Protein AF-A0A3B0YV50-F1 (afdb_monomer_lite)

Sequence (130 aa):
MMSENTYPSSCISQVPAECYNRLRLAHSREGGCLQLGVAGLSDNVVIINGSGWKCWNRRLGVLLMTWQNFHPGGRTSLDQPVPCTLIVHHSYSRTVIHRLYDGLVDGVKRTERLVATRLWAEVVPITNHK

pLDDT: mean 81.95, std 16.62, range [33.97, 96.31]

Organism: NCBI:txid652676

Radius of gyration: 17.86 Å; chains: 1; bounding box: 37×41×70 Å

Foldseek 3Di:
DDDDPPPFDKDKDWAFLLLVVLVVVLCVVVVAWDWFQFAVQRQWIWIDGPAWIWIDRNVVRDTAKTWGPWDPVVDPDSRDIIITMMIGGDPCNVVCVVRRSVRSSVRSVVVVVVVVVVVVVVPDDPPPDD

Secondary structure (DSSP, 8-state):
--------EEEEEEE-HHHHHHHHHHHHHH-S-EEEEETTEEEEEEEEETTEEEEEETTTTEEEEEEE---GGG-SSTTSPEEEEEEE-STTHHHHHHHHHHHHHHHHHHHHHHHHHHHHHHHS------

Structure (mmCIF, N/CA/C/O backbone):
data_AF-A0A3B0YV50-F1
#
_entry.id   AF-A0A3B0YV50-F1
#
loop_
_atom_site.group_PDB
_atom_site.id
_atom_site.type_symbol
_atom_site.label_atom_id
_atom_site.label_alt_id
_atom_site.label_comp_id
_atom_site.label_asym_id
_atom_site.label_entity_id
_atom_site.label_seq_id
_atom_site.pdbx_PDB_ins_code
_atom_site.Cartn_x
_atom_site.Cartn_y
_atom_site.Cartn_z
_atom_site.occupancy
_atom_site.B_iso_or_equiv
_atom_site.auth_seq_id
_atom_site.auth_comp_id
_atom_site.auth_asym_id
_atom_site.auth_atom_id
_atom_site.pdbx_PDB_model_num
ATOM 1 N N . MET A 1 1 ? 8.473 -0.217 -32.296 1.00 33.97 1 MET A N 1
ATOM 2 C CA . MET A 1 1 ? 8.589 1.176 -31.819 1.00 33.97 1 MET A CA 1
ATOM 3 C C . MET A 1 1 ? 7.673 1.310 -30.608 1.00 33.97 1 MET A C 1
ATOM 5 O O . MET A 1 1 ? 6.466 1.339 -30.782 1.00 33.97 1 MET A O 1
ATOM 9 N N . MET A 1 2 ? 8.218 1.220 -29.393 1.00 41.81 2 MET A N 1
ATOM 10 C CA . MET A 1 2 ? 7.461 1.366 -28.144 1.00 41.81 2 MET A CA 1
ATOM 11 C C . MET A 1 2 ? 7.945 2.641 -27.460 1.00 41.81 2 MET A C 1
ATOM 13 O O . MET A 1 2 ? 9.017 2.641 -26.863 1.00 41.81 2 MET A O 1
ATOM 17 N N . SER A 1 3 ? 7.188 3.727 -27.569 1.00 50.84 3 SER A N 1
ATOM 18 C CA . SER A 1 3 ? 7.437 4.930 -26.776 1.00 50.84 3 SER A CA 1
ATOM 19 C C . SER A 1 3 ? 6.115 5.584 -26.412 1.00 50.84 3 SER A C 1
ATOM 21 O O . SER A 1 3 ? 5.604 6.404 -27.161 1.00 50.84 3 SER A O 1
ATOM 23 N N . GLU A 1 4 ? 5.584 5.202 -25.255 1.00 48.06 4 GLU A N 1
ATOM 24 C CA . GLU A 1 4 ? 4.696 6.046 -24.451 1.00 48.06 4 GLU A CA 1
ATOM 25 C C . GLU A 1 4 ? 4.704 5.517 -23.006 1.00 48.06 4 GLU A C 1
ATOM 27 O O . GLU A 1 4 ? 3.732 4.984 -22.482 1.00 48.06 4 GLU A O 1
ATOM 32 N N . ASN A 1 5 ? 5.865 5.605 -22.350 1.00 54.09 5 ASN A N 1
ATOM 33 C CA . ASN A 1 5 ? 5.942 5.479 -20.892 1.00 54.09 5 ASN A CA 1
ATOM 34 C C . ASN A 1 5 ? 5.935 6.889 -20.295 1.00 54.09 5 ASN A C 1
ATOM 36 O O . ASN A 1 5 ? 6.960 7.385 -19.836 1.00 54.09 5 ASN A O 1
ATOM 40 N N . THR A 1 6 ? 4.780 7.552 -20.338 1.00 64.00 6 THR A N 1
ATOM 41 C CA . THR A 1 6 ? 4.580 8.851 -19.685 1.00 64.00 6 THR A CA 1
ATOM 42 C C . THR A 1 6 ? 4.324 8.607 -18.199 1.00 64.00 6 THR A C 1
ATOM 44 O 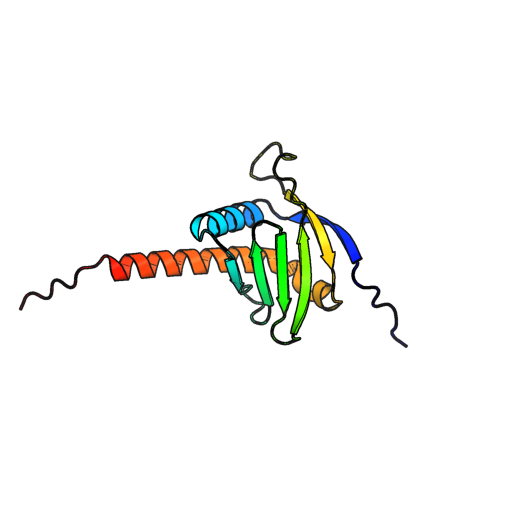O . THR A 1 6 ? 3.186 8.426 -17.769 1.00 64.00 6 THR A O 1
ATOM 47 N N . TYR A 1 7 ? 5.399 8.534 -17.417 1.00 69.88 7 TYR A N 1
ATOM 48 C CA . TYR A 1 7 ? 5.353 8.480 -15.956 1.00 69.88 7 TYR A CA 1
ATOM 49 C C . TYR A 1 7 ? 6.117 9.674 -15.364 1.00 69.88 7 TYR A C 1
ATOM 51 O O . TYR A 1 7 ? 7.123 10.085 -15.943 1.00 69.88 7 TYR A O 1
ATOM 59 N N . PRO A 1 8 ? 5.678 10.221 -14.215 1.00 80.12 8 PRO A N 1
ATOM 60 C CA . PRO A 1 8 ? 4.594 9.727 -13.364 1.00 80.12 8 PRO A CA 1
ATOM 61 C C . PRO A 1 8 ? 3.182 10.096 -13.856 1.00 80.12 8 PRO A C 1
ATOM 63 O O . PRO A 1 8 ? 2.952 11.193 -14.353 1.00 80.12 8 PRO A O 1
ATOM 66 N N . SER A 1 9 ? 2.215 9.193 -13.656 1.00 89.31 9 SER A N 1
ATOM 67 C CA . SER A 1 9 ? 0.785 9.436 -13.913 1.00 89.31 9 SER A CA 1
ATOM 68 C C . SER A 1 9 ? -0.002 9.374 -12.604 1.00 89.31 9 SER A C 1
ATOM 70 O O . SER A 1 9 ? 0.136 8.401 -11.861 1.00 89.31 9 SER A O 1
ATOM 72 N N . SER A 1 10 ? -0.834 10.378 -12.329 1.00 92.56 10 SER A N 1
ATOM 73 C CA . SER A 1 10 ? -1.649 10.469 -11.110 1.00 92.56 10 SER A CA 1
ATOM 74 C C . SER A 1 10 ? -3.128 10.233 -11.416 1.00 92.56 10 SER A C 1
ATOM 76 O O . SER A 1 10 ? -3.635 10.742 -12.414 1.00 92.56 10 SER A O 1
ATOM 78 N N . CYS A 1 11 ? -3.830 9.494 -10.558 1.00 92.56 11 CYS A N 1
ATOM 79 C CA . CYS A 1 11 ? -5.276 9.316 -10.644 1.00 92.56 11 CYS A CA 1
ATOM 80 C C . CYS A 1 11 ? -5.943 9.269 -9.262 1.00 92.56 11 CYS A C 1
ATOM 82 O O . CYS A 1 11 ? -5.320 8.957 -8.241 1.00 92.56 11 CYS A O 1
ATOM 84 N N . ILE A 1 12 ? -7.242 9.578 -9.238 1.00 94.19 12 ILE A N 1
ATOM 85 C CA . ILE A 1 12 ? -8.089 9.320 -8.072 1.00 94.19 12 ILE A CA 1
ATOM 86 C C . ILE A 1 12 ? -8.213 7.804 -7.918 1.00 94.19 12 ILE A C 1
ATOM 88 O O . ILE A 1 12 ? -8.469 7.091 -8.889 1.00 94.19 12 ILE A O 1
ATOM 92 N N . SER A 1 13 ? -8.016 7.317 -6.698 1.00 94.19 13 SER A N 1
ATOM 93 C CA . SER A 1 13 ? -8.065 5.897 -6.379 1.00 94.19 13 SER A CA 1
ATOM 94 C C . SER A 1 13 ? -8.684 5.672 -5.005 1.00 94.19 13 SER A C 1
ATOM 96 O O . SER A 1 13 ? -8.955 6.606 -4.245 1.00 94.19 13 SER A O 1
ATOM 98 N N . GLN A 1 14 ? -8.916 4.409 -4.681 1.00 93.94 14 GLN A N 1
ATOM 99 C CA . GLN A 1 14 ? -9.396 3.990 -3.379 1.00 93.94 14 GLN A CA 1
ATOM 100 C C . GLN A 1 14 ? -8.598 2.782 -2.903 1.00 93.94 14 GLN A C 1
ATOM 102 O O . GLN A 1 14 ? -8.218 1.911 -3.688 1.00 93.94 14 GLN A O 1
ATOM 107 N N . VAL A 1 15 ? -8.357 2.732 -1.597 1.00 93.00 15 VAL A N 1
ATOM 108 C CA . VAL A 1 15 ? -7.762 1.571 -0.936 1.00 93.00 15 VAL A CA 1
ATOM 109 C C . VAL A 1 15 ? -8.851 0.816 -0.179 1.00 93.00 15 VAL A C 1
ATOM 111 O O . VAL A 1 15 ? -9.632 1.455 0.534 1.00 93.00 15 VAL A O 1
ATOM 114 N N . PRO A 1 16 ? -8.907 -0.525 -0.277 1.00 93.75 16 PRO A N 1
ATOM 115 C CA . PRO A 1 16 ? -9.834 -1.326 0.511 1.00 93.75 16 PRO A CA 1
ATOM 116 C C . PRO A 1 16 ? -9.739 -1.019 2.008 1.00 93.75 16 PRO A C 1
ATOM 118 O O . PRO A 1 16 ? -8.647 -0.876 2.566 1.00 93.75 16 PRO A O 1
ATOM 121 N N . ALA A 1 17 ? -10.894 -0.944 2.664 1.00 92.88 17 ALA A N 1
ATOM 122 C CA . ALA A 1 17 ? -11.001 -0.492 4.045 1.00 92.88 17 ALA A CA 1
ATOM 123 C C . ALA A 1 17 ? -10.190 -1.354 5.018 1.00 92.88 17 ALA A C 1
ATOM 125 O O . ALA A 1 17 ? -9.446 -0.826 5.843 1.00 92.88 17 ALA A O 1
ATOM 126 N N . GLU A 1 18 ? -10.281 -2.680 4.875 1.00 91.44 18 GLU A N 1
ATOM 127 C CA . GLU A 1 18 ? -9.523 -3.631 5.690 1.00 91.44 18 GLU A CA 1
ATOM 128 C C . GLU A 1 18 ? -8.012 -3.392 5.569 1.00 91.44 18 GLU A C 1
ATOM 130 O O . GLU A 1 18 ? -7.315 -3.319 6.582 1.00 91.44 18 GLU A O 1
ATOM 135 N N . CYS A 1 19 ? -7.519 -3.217 4.339 1.00 91.62 19 CYS A N 1
ATOM 136 C CA . CYS A 1 19 ? -6.109 -2.966 4.063 1.00 91.62 19 CYS A CA 1
ATOM 137 C C . CYS A 1 19 ? -5.647 -1.674 4.747 1.00 91.62 19 CYS A C 1
ATOM 139 O O . CYS A 1 19 ? -4.696 -1.693 5.530 1.00 91.62 19 CYS A O 1
ATOM 141 N N . TYR A 1 20 ? -6.374 -0.571 4.547 1.00 92.25 20 TYR A N 1
ATOM 142 C CA . TYR A 1 20 ? -6.053 0.706 5.184 1.00 92.25 20 TYR A CA 1
ATOM 143 C C . TYR A 1 20 ? -6.081 0.636 6.710 1.00 92.25 20 TYR A C 1
ATOM 145 O O . TYR A 1 20 ? -5.119 1.048 7.358 1.00 92.25 20 TYR A O 1
ATOM 153 N N . ASN A 1 21 ? -7.151 0.098 7.294 1.00 92.00 21 ASN A N 1
ATOM 154 C CA . ASN A 1 21 ? -7.328 0.082 8.743 1.00 92.00 21 ASN A CA 1
ATOM 155 C C . ASN A 1 21 ? -6.250 -0.779 9.426 1.00 92.00 21 ASN A C 1
ATOM 157 O O . ASN A 1 21 ? -5.653 -0.336 10.408 1.00 92.00 21 ASN A O 1
ATOM 161 N N . ARG A 1 22 ? -5.944 -1.972 8.887 1.00 90.06 22 ARG A N 1
ATOM 162 C CA . ARG A 1 22 ? -4.891 -2.848 9.432 1.00 90.06 22 ARG A CA 1
ATOM 163 C C . ARG A 1 22 ? -3.511 -2.208 9.334 1.00 90.06 22 ARG A C 1
ATOM 165 O O . ARG A 1 22 ? -2.771 -2.202 10.312 1.00 90.06 22 ARG A O 1
ATOM 172 N N . LEU A 1 23 ? -3.175 -1.636 8.178 1.00 89.44 23 LEU A N 1
ATOM 173 C CA . LEU A 1 23 ? -1.878 -0.991 7.970 1.00 89.44 23 LEU A CA 1
ATOM 174 C C . LEU A 1 23 ? -1.719 0.258 8.836 1.00 89.44 23 LEU A C 1
ATOM 176 O O . LEU A 1 23 ? -0.649 0.484 9.398 1.00 89.44 23 LEU A O 1
ATOM 180 N N . ARG A 1 24 ? -2.789 1.044 9.001 1.00 89.25 24 ARG A N 1
ATOM 181 C CA . ARG A 1 24 ? -2.801 2.211 9.888 1.00 89.25 24 ARG A CA 1
ATOM 182 C C . ARG A 1 24 ? -2.594 1.807 11.346 1.00 89.25 24 ARG A C 1
ATOM 184 O O . ARG A 1 24 ? -1.800 2.446 12.031 1.00 89.25 24 ARG A O 1
ATOM 191 N N . LEU A 1 25 ? -3.263 0.746 11.798 1.00 88.19 25 LEU A N 1
ATOM 192 C CA . LEU A 1 25 ? -3.093 0.206 13.146 1.00 88.19 25 LEU A CA 1
ATOM 193 C C . LEU A 1 25 ? -1.667 -0.317 13.361 1.00 88.19 25 LEU A C 1
ATOM 195 O O . LEU A 1 25 ? -1.026 0.063 14.339 1.00 88.19 25 LEU A O 1
ATOM 199 N N . ALA A 1 26 ? -1.144 -1.121 12.432 1.00 86.81 26 ALA A N 1
ATOM 200 C CA . ALA A 1 26 ? 0.221 -1.641 12.498 1.00 86.81 26 ALA A CA 1
ATOM 201 C C . ALA A 1 26 ? 1.254 -0.504 12.559 1.00 86.81 26 ALA A C 1
ATOM 203 O O . ALA A 1 26 ? 2.111 -0.492 13.437 1.00 86.81 26 ALA A O 1
ATOM 204 N N . HIS A 1 27 ? 1.115 0.508 11.700 1.00 87.06 27 HIS A N 1
ATOM 205 C CA . HIS A 1 27 ? 1.982 1.684 11.707 1.00 87.06 27 HIS A CA 1
ATOM 206 C C . HIS A 1 27 ? 1.910 2.462 13.033 1.00 87.06 27 HIS A C 1
ATOM 208 O O . HIS A 1 27 ? 2.941 2.894 13.539 1.00 87.06 27 HIS A O 1
ATOM 214 N N . SER A 1 28 ? 0.718 2.603 13.629 1.00 86.50 28 SER A N 1
ATOM 215 C CA . SER A 1 28 ? 0.561 3.295 14.919 1.00 86.50 28 SER A CA 1
ATOM 216 C C . SER A 1 28 ? 1.244 2.578 16.087 1.00 86.50 28 SER A C 1
ATOM 218 O O . SER A 1 28 ? 1.684 3.238 17.022 1.00 86.50 28 SER A O 1
ATOM 220 N N . ARG A 1 29 ? 1.360 1.244 16.024 1.00 84.69 29 ARG A N 1
ATOM 221 C CA . ARG A 1 29 ? 2.025 0.427 17.050 1.00 84.69 29 ARG A CA 1
ATOM 222 C C . ARG A 1 29 ? 3.546 0.489 16.948 1.00 84.69 29 ARG A C 1
ATOM 224 O O . ARG A 1 29 ? 4.213 0.518 17.971 1.00 84.69 29 ARG A O 1
ATOM 231 N N . GLU A 1 30 ? 4.076 0.535 15.729 1.00 80.25 30 GLU A N 1
ATOM 232 C CA . GLU A 1 30 ? 5.524 0.598 15.478 1.00 80.25 30 GLU A CA 1
ATOM 233 C C . GLU A 1 30 ? 6.114 2.007 15.687 1.00 80.25 30 GLU A C 1
ATOM 235 O O . GLU A 1 30 ? 7.328 2.168 15.754 1.00 80.25 30 GLU A O 1
ATOM 240 N N . GLY A 1 31 ? 5.278 3.052 15.768 1.00 68.56 31 GLY A N 1
ATOM 241 C CA . GLY A 1 31 ? 5.704 4.420 16.106 1.00 68.56 31 GLY A CA 1
ATOM 242 C C . GLY A 1 31 ? 6.600 5.116 15.067 1.00 68.56 31 GLY A C 1
ATOM 243 O O . GLY A 1 31 ? 7.068 6.228 15.303 1.00 68.56 31 GLY A O 1
ATOM 244 N N . GLY A 1 32 ? 6.834 4.496 13.908 1.00 78.88 32 GLY A N 1
ATOM 245 C CA . GLY A 1 32 ? 7.767 4.973 12.890 1.00 78.88 32 GLY A CA 1
ATOM 246 C C . GLY A 1 32 ? 7.484 4.395 11.506 1.00 78.88 32 GLY A C 1
ATOM 247 O O . GLY A 1 32 ? 6.371 3.989 11.198 1.00 78.88 32 GLY A O 1
ATOM 248 N N . CYS A 1 33 ? 8.487 4.371 10.633 1.00 84.44 33 CYS A N 1
ATOM 249 C CA . CYS A 1 33 ? 8.344 3.867 9.267 1.00 84.44 33 CYS A CA 1
ATOM 250 C C . CYS A 1 33 ? 8.104 2.348 9.254 1.00 84.44 33 CYS A C 1
ATOM 252 O O . CYS A 1 33 ? 8.980 1.581 9.645 1.00 84.44 33 CYS A O 1
ATOM 254 N N . LEU A 1 34 ? 6.941 1.911 8.767 1.00 87.75 34 LEU A N 1
ATOM 255 C CA . LEU A 1 34 ? 6.608 0.493 8.655 1.00 87.75 34 LEU A CA 1
ATOM 256 C C . LEU A 1 34 ? 6.994 -0.014 7.262 1.00 87.75 34 LEU A C 1
ATOM 258 O O . LEU A 1 34 ? 6.503 0.493 6.254 1.00 87.75 34 LEU A O 1
ATOM 262 N N . GLN A 1 35 ? 7.859 -1.027 7.197 1.00 90.44 35 GLN A N 1
ATOM 263 C CA . GLN A 1 35 ? 8.227 -1.692 5.947 1.00 90.44 35 GLN A CA 1
ATOM 264 C C . GLN A 1 35 ? 7.623 -3.090 5.895 1.00 90.44 35 GLN A C 1
ATOM 266 O O . GLN A 1 35 ? 7.841 -3.902 6.792 1.00 90.44 35 GLN A O 1
ATOM 271 N N . LEU A 1 36 ? 6.895 -3.386 4.823 1.00 89.44 36 LEU A N 1
ATOM 272 C CA . LEU A 1 36 ? 6.228 -4.669 4.638 1.00 89.44 36 LEU A CA 1
ATOM 273 C C . LEU A 1 36 ? 6.611 -5.279 3.299 1.00 89.44 36 LEU A C 1
ATOM 275 O O . LEU A 1 36 ? 6.476 -4.646 2.253 1.00 89.44 36 LEU A O 1
ATOM 279 N N . GLY A 1 37 ? 7.054 -6.533 3.332 1.00 90.00 37 GLY A N 1
ATOM 280 C CA . GLY A 1 37 ? 7.112 -7.353 2.127 1.00 90.00 37 GLY A CA 1
ATOM 281 C C . GLY A 1 37 ? 5.699 -7.705 1.664 1.00 90.00 37 GLY A C 1
ATOM 282 O O . GLY A 1 37 ? 4.825 -7.983 2.486 1.00 90.00 37 GLY A O 1
ATOM 283 N N . VAL A 1 38 ? 5.476 -7.709 0.352 1.00 89.25 38 VAL A N 1
ATOM 284 C CA . VAL A 1 38 ? 4.180 -8.087 -0.223 1.00 89.25 38 VAL A CA 1
ATOM 285 C C . VAL A 1 38 ? 4.149 -9.603 -0.424 1.00 89.25 38 VAL A C 1
ATOM 287 O O . VAL A 1 38 ? 4.967 -10.160 -1.161 1.00 89.25 38 VAL A O 1
ATOM 290 N N . ALA A 1 39 ? 3.222 -10.302 0.239 1.00 86.69 39 ALA A N 1
ATOM 291 C CA . ALA A 1 39 ? 3.108 -11.753 0.102 1.00 86.69 39 ALA A CA 1
ATOM 292 C C . ALA A 1 39 ? 2.809 -12.143 -1.361 1.00 86.69 39 ALA A C 1
ATOM 294 O O . ALA A 1 39 ? 1.998 -11.511 -2.031 1.00 86.69 39 ALA A O 1
ATOM 295 N N . GLY A 1 40 ? 3.512 -13.157 -1.878 1.00 86.44 40 GLY A N 1
ATOM 296 C CA . GLY A 1 40 ? 3.425 -13.565 -3.289 1.00 86.44 40 GLY A CA 1
ATOM 297 C C . GLY A 1 40 ? 4.148 -12.637 -4.279 1.00 86.44 40 GLY A C 1
ATOM 298 O O . GLY A 1 40 ? 4.170 -12.919 -5.473 1.00 86.44 40 GLY A O 1
ATOM 299 N N . LEU A 1 41 ? 4.763 -11.555 -3.795 1.00 88.44 41 LEU A N 1
ATOM 300 C CA . LEU A 1 41 ? 5.468 -10.544 -4.578 1.00 88.44 41 LEU A CA 1
ATOM 301 C C . LEU A 1 41 ? 6.776 -10.163 -3.863 1.00 88.44 41 LEU A C 1
ATOM 303 O O . LEU A 1 41 ? 6.983 -9.003 -3.522 1.00 88.44 41 LEU A O 1
ATOM 307 N N . SER A 1 42 ? 7.659 -11.144 -3.643 1.00 86.94 42 SER A N 1
ATOM 308 C CA . SER A 1 42 ? 8.845 -11.051 -2.766 1.00 86.94 42 SER A CA 1
ATOM 309 C C . SER A 1 42 ? 9.803 -9.895 -3.064 1.00 86.94 42 SER A C 1
ATOM 311 O O . SER A 1 42 ? 10.435 -9.371 -2.148 1.00 86.94 42 SER A O 1
ATOM 313 N N . ASP A 1 43 ? 9.894 -9.474 -4.325 1.00 93.69 43 ASP A N 1
ATOM 314 C CA . ASP A 1 43 ? 10.738 -8.347 -4.732 1.00 93.69 43 ASP A CA 1
ATOM 315 C C . ASP A 1 43 ? 10.121 -6.985 -4.384 1.00 93.69 43 ASP A C 1
ATOM 317 O O . ASP A 1 43 ? 10.785 -5.961 -4.516 1.00 93.69 43 ASP A O 1
ATOM 321 N N . ASN A 1 44 ? 8.858 -6.943 -3.957 1.00 93.88 44 ASN A N 1
ATOM 322 C CA . ASN A 1 44 ? 8.127 -5.712 -3.695 1.00 93.88 44 ASN A CA 1
ATOM 323 C C . ASN A 1 44 ? 8.010 -5.458 -2.194 1.00 93.88 44 ASN A C 1
ATOM 325 O O . ASN A 1 44 ? 7.636 -6.329 -1.405 1.00 93.88 44 ASN A O 1
ATOM 329 N N . VAL A 1 45 ? 8.290 -4.217 -1.821 1.00 93.94 45 VAL A N 1
ATOM 330 C CA . VAL A 1 45 ? 8.160 -3.715 -0.458 1.00 93.94 45 VAL A CA 1
ATOM 331 C C . VAL A 1 45 ? 7.277 -2.499 -0.474 1.00 93.94 45 VAL A C 1
ATOM 333 O O . VAL A 1 45 ? 7.446 -1.616 -1.312 1.00 93.94 45 VAL A O 1
ATOM 336 N N . VAL A 1 46 ? 6.372 -2.427 0.489 1.00 94.44 46 VAL A N 1
ATOM 337 C CA . VAL A 1 46 ? 5.609 -1.218 0.748 1.00 94.44 46 VAL A CA 1
ATOM 338 C C . VAL A 1 46 ? 6.121 -0.576 2.022 1.00 94.44 46 VAL A C 1
ATOM 340 O O . VAL A 1 46 ? 6.210 -1.205 3.074 1.00 94.44 46 VAL A O 1
ATOM 343 N N . ILE A 1 47 ? 6.493 0.688 1.885 1.00 93.56 47 ILE A N 1
ATOM 344 C CA . ILE A 1 47 ? 6.983 1.546 2.949 1.00 93.56 47 ILE A CA 1
ATOM 345 C C . ILE A 1 47 ? 5.844 2.488 3.323 1.00 93.56 47 ILE A C 1
ATOM 347 O O . ILE A 1 47 ? 5.318 3.196 2.462 1.00 93.56 47 ILE A O 1
ATOM 351 N N . ILE A 1 48 ? 5.465 2.486 4.594 1.00 91.81 48 ILE A N 1
ATOM 352 C CA . ILE A 1 48 ? 4.327 3.226 5.132 1.00 91.81 48 ILE A CA 1
ATOM 353 C C . ILE A 1 48 ? 4.843 4.223 6.152 1.00 91.81 48 ILE A C 1
ATOM 355 O O . ILE A 1 48 ? 5.552 3.872 7.097 1.00 91.81 48 ILE A O 1
ATOM 359 N N . ASN A 1 49 ? 4.466 5.477 5.955 1.00 88.00 49 ASN A N 1
ATOM 360 C CA . ASN A 1 49 ? 4.770 6.560 6.872 1.00 88.00 49 ASN A CA 1
ATOM 361 C C . ASN A 1 49 ? 3.575 7.522 6.969 1.00 88.00 49 ASN A C 1
ATOM 363 O O . ASN A 1 49 ? 2.524 7.304 6.362 1.00 88.00 49 ASN A O 1
ATOM 367 N N . GLY A 1 50 ? 3.744 8.608 7.726 1.00 79.94 50 GLY A N 1
ATOM 368 C CA . GLY A 1 50 ? 2.694 9.606 7.922 1.00 79.94 50 GLY A CA 1
ATOM 369 C C . GLY A 1 50 ? 2.241 10.341 6.653 1.00 79.94 50 GLY A C 1
ATOM 370 O O . GLY A 1 50 ? 1.132 10.864 6.651 1.00 79.94 50 GLY A O 1
ATOM 371 N N . SER A 1 51 ? 3.048 10.375 5.583 1.00 82.06 51 SER A N 1
ATOM 372 C CA . SER A 1 51 ? 2.723 11.096 4.341 1.00 82.06 51 SER A CA 1
ATOM 373 C C . SER A 1 51 ? 2.130 10.215 3.241 1.00 82.06 51 SER A C 1
ATOM 375 O O . SER A 1 51 ? 1.534 10.735 2.298 1.00 82.06 51 SER A O 1
ATOM 377 N N . GLY A 1 52 ? 2.245 8.892 3.352 1.00 92.44 52 GLY A N 1
ATOM 378 C CA . GLY A 1 52 ? 1.650 7.975 2.392 1.00 92.44 52 GLY A CA 1
ATOM 379 C C . GLY A 1 52 ? 2.306 6.604 2.372 1.00 92.44 52 GLY A C 1
ATOM 380 O O . GLY A 1 52 ? 3.095 6.238 3.246 1.00 92.44 52 GLY A O 1
ATOM 381 N N . TRP A 1 53 ? 1.951 5.823 1.356 1.00 95.12 53 TRP A N 1
ATOM 382 C CA . TRP A 1 53 ? 2.499 4.491 1.121 1.00 95.12 53 TRP A CA 1
ATOM 383 C C . TRP A 1 53 ? 3.300 4.495 -0.171 1.00 95.12 53 TRP A C 1
ATOM 385 O O . TRP A 1 53 ? 2.845 5.031 -1.179 1.00 95.12 53 TRP A O 1
ATOM 395 N N . LYS A 1 54 ? 4.479 3.877 -0.165 1.00 95.44 54 LYS A N 1
ATOM 396 C CA . LYS A 1 54 ? 5.362 3.784 -1.334 1.00 95.44 54 LYS A CA 1
ATOM 397 C C . LYS A 1 54 ? 5.688 2.329 -1.617 1.00 95.44 54 LYS A C 1
ATOM 399 O O . LYS A 1 54 ? 6.246 1.662 -0.754 1.00 95.44 54 LYS A O 1
ATOM 404 N N . CYS A 1 55 ? 5.381 1.851 -2.817 1.00 95.56 55 CYS A N 1
ATOM 405 C CA . CYS A 1 55 ? 5.760 0.516 -3.265 1.00 95.56 55 CYS A CA 1
ATOM 406 C C . CYS A 1 55 ? 7.059 0.574 -4.070 1.00 95.56 55 CYS A C 1
ATOM 408 O O . CYS A 1 55 ? 7.097 1.155 -5.152 1.00 95.56 55 CYS A O 1
ATOM 410 N N . TRP A 1 56 ? 8.104 -0.050 -3.543 1.00 95.56 56 TRP A N 1
ATOM 411 C CA . TRP A 1 56 ? 9.400 -0.221 -4.187 1.00 95.56 56 TRP A CA 1
ATOM 412 C C . TRP A 1 56 ? 9.564 -1.646 -4.689 1.00 95.56 56 TRP A C 1
ATOM 414 O O . TRP A 1 56 ? 9.251 -2.596 -3.971 1.00 95.56 56 TRP A O 1
ATOM 424 N N . ASN A 1 57 ? 10.129 -1.797 -5.884 1.00 95.31 57 ASN A N 1
ATOM 425 C CA . ASN A 1 57 ? 10.627 -3.080 -6.351 1.00 95.31 57 ASN A CA 1
ATOM 426 C C . ASN A 1 57 ? 12.141 -3.142 -6.135 1.00 95.31 57 ASN A C 1
ATOM 428 O O . ASN A 1 57 ? 12.896 -2.418 -6.780 1.00 95.31 57 ASN A O 1
ATOM 432 N N . ARG A 1 58 ? 12.584 -4.011 -5.225 1.00 93.56 58 ARG A N 1
ATOM 433 C CA . ARG A 1 58 ? 13.994 -4.193 -4.860 1.00 93.56 58 ARG A CA 1
ATOM 434 C C . ARG A 1 58 ? 14.830 -4.708 -6.022 1.00 93.56 58 ARG A C 1
ATOM 436 O O . ARG A 1 58 ? 15.945 -4.244 -6.211 1.00 93.56 58 ARG A O 1
ATOM 443 N N . ARG A 1 59 ? 14.288 -5.649 -6.798 1.00 93.50 59 ARG A N 1
ATOM 444 C CA . ARG A 1 59 ? 15.000 -6.272 -7.918 1.00 93.50 59 ARG A CA 1
ATOM 445 C C . ARG A 1 59 ? 15.274 -5.276 -9.042 1.00 93.50 59 ARG A C 1
ATOM 447 O O . ARG A 1 59 ? 16.353 -5.290 -9.617 1.00 93.50 59 ARG A O 1
ATOM 454 N N . LEU A 1 60 ? 14.294 -4.435 -9.353 1.00 92.25 60 LEU A N 1
ATOM 455 C CA . LEU A 1 60 ? 14.409 -3.404 -10.381 1.00 92.25 60 LEU A CA 1
ATOM 456 C C . LEU A 1 60 ? 15.059 -2.116 -9.855 1.00 92.25 60 LEU A C 1
ATOM 458 O O . LEU A 1 60 ? 15.478 -1.288 -10.653 1.00 92.25 60 LEU A O 1
ATOM 462 N N . GLY A 1 61 ? 15.123 -1.925 -8.534 1.00 93.94 61 GLY A N 1
ATOM 463 C CA . GLY A 1 61 ? 15.667 -0.714 -7.918 1.00 93.94 61 GLY A CA 1
ATOM 464 C C . GLY A 1 61 ? 14.823 0.540 -8.168 1.00 93.94 61 GLY A C 1
ATOM 465 O O . GLY A 1 61 ? 15.364 1.641 -8.167 1.00 93.94 61 GLY A O 1
ATOM 466 N N . VAL A 1 62 ? 13.512 0.393 -8.397 1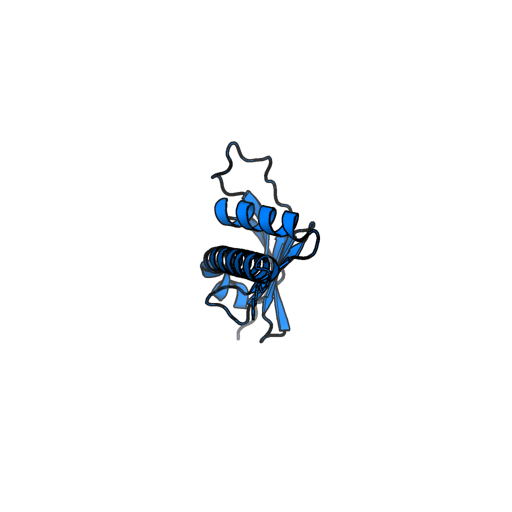.00 94.88 62 VAL A N 1
ATOM 467 C CA . VAL A 1 62 ? 12.617 1.508 -8.760 1.00 94.88 62 VAL A CA 1
ATOM 468 C C . VAL A 1 62 ? 11.423 1.638 -7.819 1.00 94.88 62 VAL A C 1
ATOM 470 O O . VAL A 1 62 ? 10.879 0.648 -7.314 1.00 94.88 62 VAL A O 1
ATOM 473 N N . LEU A 1 63 ? 10.966 2.878 -7.639 1.00 94.81 63 LEU A N 1
ATOM 474 C CA . LEU A 1 63 ? 9.653 3.178 -7.078 1.00 94.81 63 LEU A CA 1
ATOM 475 C C . LEU A 1 63 ? 8.588 2.832 -8.126 1.00 94.81 63 LEU A C 1
ATOM 477 O O . LEU A 1 63 ? 8.617 3.347 -9.240 1.00 94.81 63 LEU A O 1
ATOM 481 N N . LEU A 1 64 ? 7.649 1.959 -7.772 1.00 94.94 64 LEU A N 1
ATOM 482 C CA . LEU A 1 64 ? 6.541 1.579 -8.643 1.00 94.94 64 LEU A CA 1
ATOM 483 C C . LEU A 1 64 ? 5.373 2.550 -8.490 1.00 94.94 64 LEU A C 1
ATOM 485 O O . LEU A 1 64 ? 4.915 3.145 -9.463 1.00 94.94 64 LEU A O 1
ATOM 489 N N . MET A 1 65 ? 4.890 2.714 -7.258 1.00 95.44 65 MET A N 1
ATOM 490 C CA . MET A 1 65 ? 3.646 3.426 -6.967 1.00 95.44 65 MET A CA 1
ATOM 491 C C . MET A 1 65 ? 3.709 4.161 -5.633 1.00 95.44 65 MET A C 1
ATOM 493 O O . MET A 1 65 ? 4.352 3.692 -4.691 1.00 95.44 65 MET A O 1
ATOM 497 N N . THR A 1 66 ? 2.969 5.263 -5.538 1.00 96.12 66 THR A N 1
ATOM 498 C CA . THR A 1 66 ? 2.725 5.988 -4.290 1.00 96.12 66 THR A CA 1
ATOM 499 C C . THR A 1 66 ? 1.229 6.177 -4.078 1.00 96.12 66 THR A C 1
ATOM 501 O O . THR A 1 66 ? 0.549 6.684 -4.964 1.00 96.12 66 THR A O 1
ATOM 504 N N . TRP A 1 67 ? 0.736 5.845 -2.888 1.00 96.31 67 TRP A N 1
ATOM 505 C CA . TRP A 1 67 ? -0.582 6.257 -2.408 1.00 96.31 67 TRP A CA 1
ATOM 506 C C . TRP A 1 67 ? -0.403 7.405 -1.424 1.00 96.31 67 TRP A C 1
ATOM 508 O O . TRP A 1 67 ? 0.387 7.301 -0.484 1.00 96.31 67 TRP A O 1
ATOM 518 N N . GLN A 1 68 ? -1.129 8.495 -1.628 1.00 95.50 68 GLN A N 1
ATOM 519 C CA . GLN A 1 68 ? -1.054 9.687 -0.784 1.00 95.50 68 GLN A CA 1
ATOM 520 C C . GLN A 1 68 ? -2.416 10.375 -0.689 1.00 95.50 68 GLN A C 1
ATOM 522 O O . GLN A 1 68 ? -3.376 9.949 -1.330 1.00 95.50 68 GLN A O 1
ATOM 527 N N . ASN A 1 69 ? -2.500 11.448 0.102 1.00 94.12 69 ASN A N 1
ATOM 528 C CA . ASN A 1 69 ? -3.725 12.237 0.282 1.00 94.12 69 ASN A CA 1
ATOM 529 C C . ASN A 1 69 ? -4.928 11.372 0.697 1.00 94.12 69 ASN A C 1
ATOM 531 O O . ASN A 1 69 ? -6.021 11.491 0.144 1.00 94.12 69 ASN A O 1
ATOM 535 N N . PHE A 1 70 ? -4.718 10.458 1.644 1.00 93.31 70 PHE A N 1
ATOM 536 C CA . PHE A 1 70 ? -5.795 9.633 2.180 1.00 93.31 70 PHE A CA 1
ATOM 537 C C . PHE A 1 70 ? -6.848 10.508 2.868 1.00 93.31 70 PHE A C 1
ATOM 539 O O . PHE A 1 70 ? -6.507 11.321 3.725 1.00 93.31 70 PHE A O 1
ATOM 546 N N . HIS A 1 71 ? -8.124 10.301 2.536 1.00 92.12 71 HIS A N 1
ATOM 547 C CA . HIS A 1 71 ? -9.260 11.019 3.125 1.00 92.12 71 HIS A CA 1
ATOM 548 C C . HIS A 1 71 ? -10.147 10.071 3.955 1.00 92.12 71 HIS A C 1
ATOM 550 O O . HIS A 1 71 ? -11.274 9.766 3.563 1.00 92.12 71 HIS A O 1
ATOM 556 N N . PRO A 1 72 ? -9.674 9.578 5.119 1.00 87.62 72 PRO A N 1
ATOM 557 C CA . PRO A 1 72 ? -10.422 8.612 5.924 1.00 87.62 72 PRO A CA 1
ATOM 558 C C . PRO A 1 72 ? -11.715 9.182 6.524 1.00 87.62 72 PRO A C 1
ATOM 560 O O . PRO A 1 72 ? -12.626 8.402 6.787 1.00 87.62 72 PRO A O 1
ATOM 563 N N . GLY A 1 73 ? -11.797 10.507 6.721 1.00 86.44 73 GLY A N 1
ATOM 564 C CA . GLY A 1 73 ? -12.980 11.205 7.245 1.00 86.44 73 GLY A CA 1
ATOM 565 C C . GLY A 1 73 ? -14.108 11.406 6.228 1.00 86.44 73 GLY A C 1
ATOM 566 O O . GLY A 1 73 ? -15.201 11.794 6.614 1.00 86.44 73 GLY A O 1
ATOM 567 N N . GLY A 1 74 ? -13.874 11.108 4.945 1.00 78.00 74 GLY A N 1
ATOM 568 C CA . GLY A 1 74 ? -14.914 11.130 3.909 1.00 78.00 74 GLY A CA 1
ATOM 569 C C . GLY A 1 74 ? -15.795 9.875 3.883 1.00 78.00 74 GLY A C 1
ATOM 570 O O . GLY A 1 74 ? -16.550 9.689 2.935 1.00 78.00 74 GLY A O 1
ATOM 571 N N . ARG A 1 75 ? -15.660 8.988 4.876 1.00 87.06 75 ARG A N 1
ATOM 572 C CA . ARG A 1 75 ? -16.383 7.714 4.968 1.00 87.06 75 ARG A CA 1
ATOM 573 C C . ARG A 1 75 ? -17.442 7.779 6.059 1.00 87.06 75 ARG A C 1
ATOM 575 O O . ARG A 1 75 ? -17.191 8.339 7.122 1.00 87.06 75 ARG A O 1
ATOM 582 N N . THR A 1 76 ? -18.582 7.134 5.833 1.00 86.38 76 THR A N 1
ATOM 583 C CA . THR A 1 76 ? -19.644 7.006 6.845 1.00 86.38 76 THR A CA 1
ATOM 584 C C . THR A 1 76 ? -19.421 5.817 7.781 1.00 86.38 76 THR A C 1
ATOM 586 O O . THR A 1 76 ? -20.047 5.742 8.833 1.00 86.38 76 THR A O 1
ATOM 589 N N . SER A 1 77 ? -18.542 4.879 7.410 1.00 88.62 77 SER A N 1
ATOM 590 C CA . SER A 1 77 ? -18.276 3.655 8.172 1.00 88.62 77 SER A CA 1
ATOM 591 C C . SER A 1 77 ? -16.872 3.083 7.903 1.00 88.62 77 SER A C 1
ATOM 593 O O . SER A 1 77 ? -16.191 3.456 6.943 1.00 88.62 77 SER A O 1
ATOM 595 N N . LEU A 1 78 ? -16.395 2.194 8.787 1.00 89.50 78 LEU A N 1
ATOM 596 C CA . LEU A 1 78 ? -15.026 1.649 8.749 1.00 89.50 78 LEU A CA 1
ATOM 597 C C . LEU A 1 78 ? 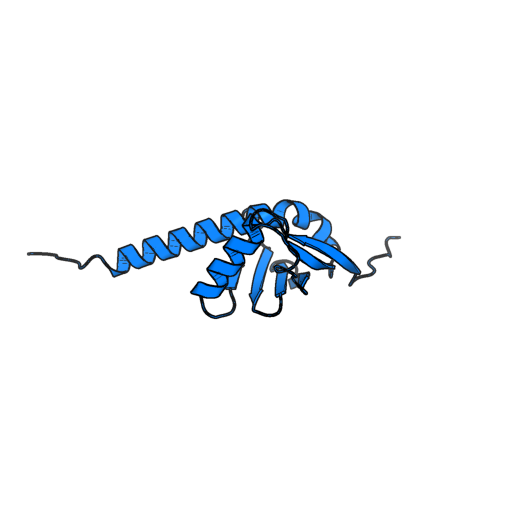-14.791 0.588 7.667 1.00 89.50 78 LEU A C 1
ATOM 599 O O . LEU A 1 78 ? -13.634 0.281 7.386 1.00 89.50 78 LEU A O 1
ATOM 603 N N . ASP A 1 79 ? -15.851 0.041 7.084 1.00 92.06 79 ASP A N 1
ATOM 604 C CA . ASP A 1 79 ? -15.861 -0.948 6.001 1.00 92.06 79 ASP A CA 1
ATOM 605 C C . ASP A 1 79 ? -15.800 -0.311 4.604 1.00 92.06 79 ASP A C 1
ATOM 607 O O . ASP A 1 79 ? -15.501 -0.993 3.624 1.00 92.06 79 ASP A O 1
ATOM 611 N N . GLN A 1 80 ? -16.002 1.006 4.499 1.00 93.81 80 GLN A N 1
ATOM 612 C CA . GLN A 1 80 ? -15.920 1.708 3.221 1.00 93.81 80 GLN A CA 1
ATOM 613 C C . GLN A 1 80 ? -14.467 1.907 2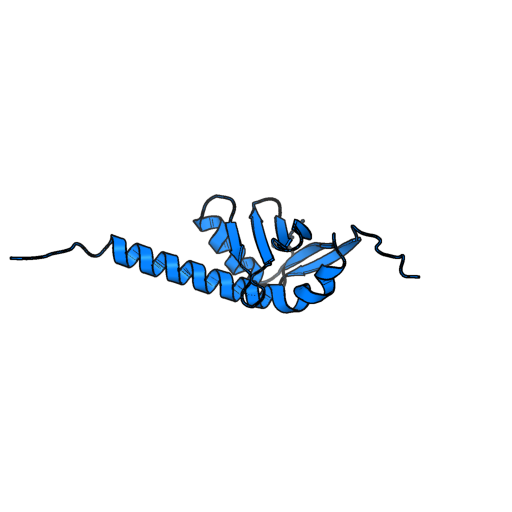.757 1.00 93.81 80 GLN A C 1
ATOM 615 O O . GLN A 1 80 ? -13.592 2.228 3.576 1.00 93.81 80 GLN A O 1
ATOM 620 N N . PRO A 1 81 ? -14.179 1.767 1.448 1.00 94.00 81 PRO A N 1
ATOM 621 C CA . PRO A 1 81 ? -12.869 2.084 0.884 1.00 94.00 81 PRO A CA 1
ATOM 622 C C . PRO A 1 81 ? -12.424 3.515 1.209 1.00 94.00 81 PRO A C 1
ATOM 624 O O . PRO A 1 81 ? -13.244 4.425 1.307 1.00 94.00 81 PRO A O 1
ATOM 627 N N . VAL A 1 82 ? -11.115 3.726 1.362 1.00 94.69 82 VAL A N 1
ATOM 628 C CA . VAL A 1 82 ? -10.531 5.043 1.659 1.00 94.69 82 VAL A CA 1
ATOM 629 C C . VAL A 1 82 ? -10.130 5.742 0.365 1.00 94.69 82 VAL A C 1
ATOM 631 O O . VAL A 1 82 ? -9.233 5.238 -0.320 1.00 94.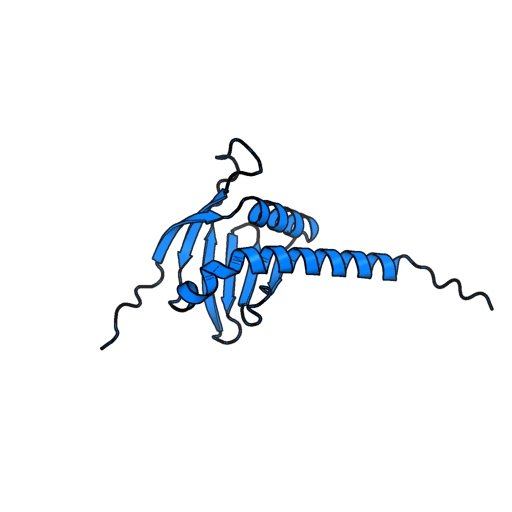69 82 VAL A O 1
ATOM 634 N N . PRO A 1 83 ? -10.720 6.906 0.037 1.00 95.06 83 PRO A N 1
ATOM 635 C CA . PRO A 1 83 ? -10.277 7.720 -1.087 1.00 95.06 83 PRO A CA 1
ATOM 636 C C . PRO A 1 83 ? -8.837 8.196 -0.906 1.00 95.06 83 PRO A C 1
ATOM 638 O O . PRO A 1 83 ? -8.425 8.586 0.191 1.00 95.06 83 PRO A O 1
ATOM 641 N N . CYS A 1 84 ? -8.072 8.169 -1.992 1.00 94.56 84 CYS A N 1
ATOM 642 C CA . CYS A 1 84 ? -6.683 8.608 -2.033 1.00 94.56 84 CYS A CA 1
ATOM 643 C C . CYS A 1 84 ? -6.277 9.015 -3.456 1.00 94.56 84 CYS A C 1
ATOM 645 O O . CYS A 1 84 ? -7.026 8.858 -4.423 1.00 94.56 84 CYS A O 1
ATOM 647 N N . THR A 1 85 ? -5.057 9.521 -3.591 1.00 95.81 85 THR A N 1
ATOM 648 C CA . THR A 1 85 ? -4.392 9.707 -4.879 1.00 95.81 85 THR A CA 1
ATOM 649 C C . THR A 1 85 ? -3.385 8.585 -5.087 1.00 95.81 85 THR A C 1
ATOM 651 O O . THR A 1 85 ? -2.528 8.363 -4.229 1.00 95.81 85 THR A O 1
ATOM 654 N N . LEU A 1 86 ? -3.459 7.914 -6.237 1.00 95.31 86 LEU A N 1
ATOM 655 C CA . LEU A 1 86 ? -2.455 6.952 -6.677 1.00 95.31 86 LEU A CA 1
ATOM 656 C C . LEU A 1 86 ? -1.568 7.595 -7.742 1.00 95.31 86 LEU A C 1
ATOM 658 O O . LEU A 1 86 ? -2.057 8.045 -8.775 1.00 95.31 86 LEU A O 1
ATOM 662 N N . ILE A 1 87 ? -0.259 7.591 -7.507 1.00 95.38 87 ILE A N 1
ATOM 663 C CA . ILE A 1 87 ? 0.752 7.985 -8.486 1.00 95.38 87 ILE A CA 1
ATOM 664 C C . ILE A 1 87 ? 1.484 6.732 -8.943 1.00 95.38 87 ILE A C 1
ATOM 666 O O . ILE A 1 87 ? 2.088 6.030 -8.131 1.00 95.38 87 ILE A O 1
ATOM 670 N N . VAL A 1 88 ? 1.454 6.469 -10.244 1.00 94.69 88 VAL A N 1
ATOM 671 C CA . 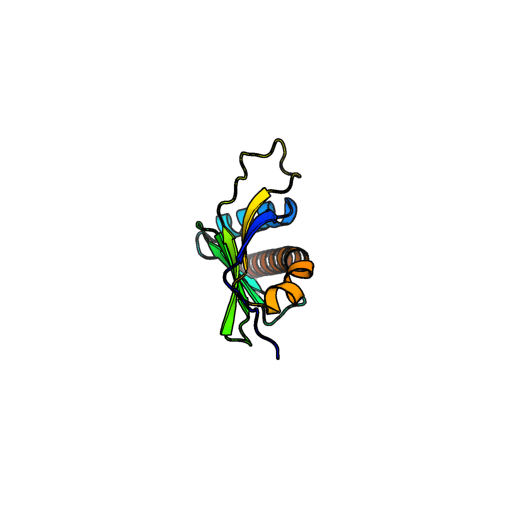VAL A 1 88 ? 2.219 5.401 -10.886 1.00 94.69 88 VAL A CA 1
ATOM 672 C C . VAL A 1 88 ? 3.503 5.999 -11.444 1.00 94.69 88 VAL A C 1
ATOM 674 O O . VAL A 1 88 ? 3.449 6.957 -12.208 1.00 94.69 88 VAL A O 1
ATOM 677 N N . HIS A 1 89 ? 4.648 5.436 -11.068 1.00 93.62 89 HIS A N 1
ATOM 678 C CA . HIS A 1 89 ? 5.985 5.897 -11.468 1.00 93.62 89 HIS A CA 1
ATOM 679 C C . HIS A 1 89 ? 6.645 4.979 -12.498 1.00 93.62 89 HIS A C 1
ATOM 681 O O . HIS A 1 89 ? 7.589 5.383 -13.167 1.00 93.62 89 HIS A O 1
ATOM 687 N N . HIS A 1 90 ? 6.165 3.741 -12.628 1.00 92.75 90 HIS A N 1
ATOM 688 C CA . HIS A 1 90 ? 6.773 2.746 -13.505 1.00 92.75 90 HIS A CA 1
ATOM 689 C C . HIS A 1 90 ? 5.727 1.827 -14.146 1.00 92.75 90 HIS A C 1
ATOM 691 O O . HIS A 1 90 ? 4.746 1.451 -13.500 1.00 92.75 90 HIS A O 1
ATOM 697 N N . SER A 1 91 ? 5.963 1.387 -15.384 1.00 89.06 91 SER A N 1
ATOM 698 C CA . SER A 1 91 ? 5.040 0.534 -16.156 1.00 89.06 91 SER A CA 1
ATOM 699 C C . SER A 1 91 ? 4.739 -0.810 -15.487 1.00 89.06 91 SER A C 1
ATOM 701 O O . SER A 1 91 ? 3.591 -1.257 -15.480 1.00 89.06 91 SER A O 1
ATOM 703 N N . TYR A 1 92 ? 5.743 -1.410 -14.837 1.00 89.12 92 TYR A N 1
ATOM 704 C CA . TYR A 1 92 ? 5.616 -2.668 -14.081 1.00 89.12 92 TYR A CA 1
ATOM 705 C C . TYR A 1 92 ? 4.544 -2.625 -12.974 1.00 89.12 92 TYR A C 1
ATOM 707 O O . TYR A 1 92 ? 4.020 -3.659 -12.567 1.00 89.12 92 TYR A O 1
ATOM 715 N N . SER A 1 93 ? 4.157 -1.430 -12.523 1.00 88.75 93 SER A N 1
ATOM 716 C CA . SER A 1 93 ? 3.087 -1.235 -11.538 1.00 88.75 93 SER A CA 1
ATOM 717 C C . SER A 1 93 ? 1.765 -1.873 -11.954 1.00 88.75 93 SER A C 1
ATOM 719 O O . SER A 1 93 ? 1.062 -2.429 -11.112 1.00 88.75 93 SER A O 1
ATOM 721 N N . ARG A 1 94 ? 1.450 -1.848 -13.258 1.00 85.31 94 ARG A N 1
ATOM 722 C CA . ARG A 1 94 ? 0.223 -2.445 -13.809 1.00 85.31 94 ARG A CA 1
ATOM 723 C C . ARG A 1 94 ? 0.145 -3.951 -13.552 1.00 85.31 94 ARG A C 1
ATOM 725 O O . ARG A 1 94 ? -0.940 -4.479 -13.349 1.00 85.31 94 ARG A O 1
ATOM 732 N N . THR A 1 95 ? 1.290 -4.628 -13.498 1.00 86.31 95 THR A N 1
ATOM 733 C CA . THR A 1 95 ? 1.366 -6.073 -13.253 1.00 86.31 95 THR A CA 1
ATOM 734 C C . THR A 1 95 ? 1.124 -6.425 -11.787 1.00 86.31 95 THR A C 1
ATOM 736 O O . THR A 1 95 ? 0.571 -7.480 -11.485 1.00 86.31 95 THR A O 1
ATOM 739 N N . VAL A 1 96 ? 1.536 -5.557 -10.857 1.00 88.38 96 VAL A N 1
ATOM 740 C CA . VAL A 1 96 ? 1.517 -5.874 -9.419 1.00 88.38 96 VAL A CA 1
ATOM 741 C C . VAL A 1 96 ? 0.311 -5.309 -8.673 1.00 88.38 96 VAL A C 1
ATOM 743 O O . VAL A 1 96 ? -0.071 -5.872 -7.649 1.00 88.38 96 VAL A O 1
ATOM 746 N N . ILE A 1 97 ? -0.313 -4.232 -9.169 1.00 87.44 97 ILE A N 1
ATOM 747 C CA . ILE A 1 97 ? -1.348 -3.487 -8.431 1.00 87.44 97 ILE A CA 1
ATOM 748 C C . ILE A 1 97 ? -2.532 -4.360 -7.998 1.00 87.44 97 ILE A C 1
ATOM 750 O O . ILE A 1 97 ? -2.996 -4.245 -6.868 1.00 87.44 97 ILE A O 1
ATOM 754 N N . HIS A 1 98 ? -2.961 -5.294 -8.850 1.00 84.38 98 HIS A N 1
ATOM 755 C CA . HIS A 1 98 ? -4.118 -6.153 -8.590 1.00 84.38 98 HIS A CA 1
ATOM 756 C C . HIS A 1 98 ? -3.902 -7.168 -7.463 1.00 84.38 98 HIS A C 1
ATOM 758 O O . HIS A 1 98 ? -4.873 -7.653 -6.901 1.00 84.38 98 HIS A O 1
ATOM 764 N N . ARG A 1 99 ? -2.647 -7.491 -7.126 1.00 87.38 99 ARG A N 1
ATOM 765 C CA . ARG A 1 99 ? -2.304 -8.446 -6.053 1.00 87.38 99 ARG A CA 1
ATOM 766 C C . ARG A 1 99 ? -1.774 -7.761 -4.800 1.00 87.38 99 ARG A C 1
ATOM 768 O O . ARG A 1 99 ? -1.514 -8.414 -3.792 1.00 87.38 99 ARG A O 1
ATOM 775 N N . LEU A 1 100 ? -1.554 -6.451 -4.875 1.00 88.88 100 LEU A N 1
ATOM 776 C CA . LEU A 1 100 ? -0.816 -5.726 -3.857 1.00 88.88 100 LEU A CA 1
ATOM 777 C C . LEU A 1 100 ? -1.593 -5.653 -2.541 1.00 88.88 100 LEU A C 1
ATOM 779 O O . LEU A 1 100 ? -1.008 -5.877 -1.488 1.00 88.88 100 LEU A O 1
ATOM 783 N N . TYR A 1 101 ? -2.897 -5.376 -2.585 1.00 88.75 101 TYR A N 1
ATOM 784 C CA . TYR A 1 101 ? -3.695 -5.239 -1.365 1.00 88.75 101 TYR A CA 1
ATOM 785 C C . TYR A 1 101 ? -3.819 -6.556 -0.596 1.00 88.75 101 TYR A C 1
ATOM 787 O O . TYR A 1 101 ? -3.579 -6.560 0.611 1.00 88.75 101 TYR A O 1
ATOM 795 N N . ASP A 1 102 ? -4.093 -7.662 -1.287 1.00 86.94 102 ASP A N 1
ATOM 796 C CA . ASP A 1 102 ? -4.163 -8.991 -0.669 1.00 86.94 102 ASP A CA 1
ATOM 797 C C . ASP A 1 102 ? -2.810 -9.370 -0.057 1.00 86.94 102 ASP A C 1
ATOM 799 O O . ASP A 1 102 ? -2.714 -9.725 1.121 1.00 86.94 102 ASP A O 1
ATOM 803 N N . GLY A 1 103 ? -1.732 -9.179 -0.826 1.00 86.81 103 GLY A N 1
ATOM 804 C CA . GLY A 1 103 ? -0.377 -9.462 -0.367 1.00 86.81 103 GLY A CA 1
ATOM 805 C C . GLY A 1 103 ? 0.061 -8.602 0.824 1.00 86.81 103 GLY A C 1
ATOM 806 O O . GLY A 1 103 ? 0.846 -9.066 1.654 1.00 86.81 103 GLY A O 1
ATOM 807 N N . LEU A 1 104 ? -0.444 -7.368 0.940 1.00 86.69 104 LEU A N 1
ATOM 808 C CA . LEU A 1 104 ? -0.183 -6.487 2.080 1.00 86.69 104 LEU A CA 1
ATOM 809 C C . LEU A 1 104 ? -0.941 -6.910 3.331 1.00 86.69 104 LEU A C 1
ATOM 811 O O . LEU A 1 104 ? -0.347 -6.952 4.407 1.00 86.69 104 LEU A O 1
ATOM 815 N N . VAL A 1 105 ? -2.228 -7.235 3.203 1.00 86.25 105 VAL A N 1
ATOM 816 C CA . VAL A 1 105 ? -3.039 -7.716 4.330 1.00 86.25 105 VAL A CA 1
ATOM 817 C C . VAL A 1 105 ? -2.426 -8.988 4.915 1.00 86.25 105 VAL A C 1
ATOM 819 O O . VAL A 1 105 ? -2.287 -9.106 6.135 1.00 86.25 105 VAL A O 1
ATOM 822 N N . ASP A 1 106 ? -1.987 -9.908 4.060 1.00 87.06 106 ASP A N 1
ATOM 823 C CA . ASP A 1 106 ? -1.302 -11.124 4.493 1.00 87.06 106 ASP A CA 1
ATOM 824 C C . ASP A 1 106 ? 0.080 -10.844 5.089 1.00 87.06 106 ASP A C 1
ATOM 826 O O . ASP A 1 106 ? 0.464 -11.474 6.079 1.00 87.06 106 ASP A O 1
ATOM 830 N N . GLY A 1 107 ? 0.812 -9.872 4.537 1.00 82.62 107 GLY A N 1
ATOM 831 C CA . GLY A 1 107 ? 2.077 -9.394 5.094 1.00 82.62 107 GLY A CA 1
ATOM 832 C C . GLY A 1 107 ? 1.921 -8.890 6.530 1.00 82.62 107 GLY A C 1
ATOM 833 O O . GLY A 1 107 ? 2.656 -9.328 7.412 1.00 82.62 107 GLY A O 1
ATOM 834 N N . VAL A 1 108 ? 0.909 -8.056 6.794 1.00 81.88 108 VAL A N 1
ATOM 835 C CA . VAL A 1 108 ? 0.608 -7.557 8.149 1.00 81.88 108 VAL A CA 1
ATOM 836 C C . VAL A 1 108 ? 0.273 -8.698 9.097 1.00 81.88 108 VAL A C 1
ATOM 838 O O . VAL A 1 108 ? 0.866 -8.779 10.168 1.00 81.88 108 VAL A O 1
ATOM 841 N N . LYS A 1 109 ? -0.620 -9.615 8.701 1.00 82.38 109 LYS A N 1
ATOM 842 C CA . LYS A 1 109 ? -0.998 -10.769 9.537 1.00 82.38 109 LYS A CA 1
ATOM 843 C C . LYS A 1 109 ? 0.219 -11.614 9.926 1.00 82.38 109 LYS A C 1
ATOM 845 O O . LYS A 1 109 ? 0.277 -12.137 11.037 1.00 82.38 109 LYS A O 1
ATOM 850 N N . ARG A 1 110 ? 1.195 -11.768 9.022 1.00 77.12 110 ARG A N 1
ATOM 851 C CA . ARG A 1 110 ? 2.453 -12.473 9.319 1.00 77.12 110 ARG A CA 1
ATOM 852 C C . ARG A 1 110 ? 3.315 -11.695 10.307 1.00 77.12 110 ARG A C 1
ATOM 854 O O . ARG A 1 110 ? 3.791 -12.300 11.262 1.00 77.12 110 ARG A O 1
ATOM 861 N N . THR A 1 111 ? 3.481 -10.388 10.114 1.00 71.12 111 THR A N 1
ATOM 862 C CA . THR A 1 111 ? 4.244 -9.543 11.044 1.00 71.12 111 THR A CA 1
ATOM 863 C C . THR A 1 111 ? 3.616 -9.545 12.439 1.00 71.12 111 THR A C 1
ATOM 865 O O . THR A 1 111 ? 4.324 -9.761 13.416 1.00 71.12 111 THR A O 1
ATOM 868 N N . GLU A 1 112 ? 2.289 -9.422 12.546 1.00 70.88 112 GLU A N 1
ATOM 869 C CA . GLU A 1 112 ? 1.566 -9.502 13.825 1.00 70.88 112 GLU A CA 1
ATOM 870 C C . GLU A 1 112 ? 1.791 -10.844 14.535 1.00 70.88 112 GLU A C 1
ATOM 872 O O . GLU A 1 112 ? 2.026 -10.870 15.742 1.00 70.88 112 GLU A O 1
ATOM 877 N N . ARG A 1 113 ? 1.776 -11.962 13.795 1.00 64.75 113 ARG A N 1
ATOM 878 C CA . ARG A 1 113 ? 2.085 -13.286 14.359 1.00 64.75 113 ARG A CA 1
ATOM 879 C C . ARG A 1 113 ? 3.521 -13.374 14.859 1.00 64.75 113 ARG A C 1
ATOM 881 O O . ARG A 1 113 ? 3.732 -13.882 15.951 1.00 64.75 113 ARG A O 1
ATOM 888 N N . LEU A 1 114 ? 4.492 -12.874 14.094 1.00 59.12 114 LEU A N 1
ATOM 889 C CA . LEU A 1 114 ? 5.902 -12.899 14.491 1.00 59.12 114 LEU A CA 1
ATOM 890 C C . LEU A 1 114 ? 6.159 -12.047 15.737 1.00 59.12 114 LEU A C 1
ATOM 892 O O . LEU A 1 114 ? 6.887 -12.485 16.624 1.00 59.12 114 LEU A O 1
ATOM 896 N N . VAL A 1 115 ? 5.531 -10.872 15.836 1.00 59.12 115 VAL A N 1
ATOM 897 C CA . VAL A 1 115 ? 5.599 -10.027 17.037 1.00 59.12 115 VAL A CA 1
ATOM 898 C C . VAL A 1 115 ? 4.962 -10.736 18.227 1.00 59.12 115 VAL A C 1
ATOM 900 O O . VAL A 1 115 ? 5.583 -10.804 19.282 1.00 59.12 115 VAL A O 1
ATOM 903 N N . ALA A 1 116 ? 3.778 -11.334 18.058 1.00 58.59 116 ALA A N 1
ATOM 904 C CA . ALA A 1 116 ? 3.154 -12.117 19.119 1.00 58.59 116 ALA A CA 1
ATOM 905 C C . ALA A 1 116 ? 4.085 -13.249 19.580 1.00 58.59 116 ALA A C 1
ATOM 907 O O . ALA A 1 116 ? 4.395 -13.328 20.761 1.00 58.59 116 ALA A O 1
ATOM 908 N N . THR A 1 117 ? 4.601 -14.078 18.667 1.00 55.56 117 THR A N 1
ATOM 909 C CA . THR A 1 117 ? 5.516 -15.183 19.002 1.00 55.56 117 THR A CA 1
ATOM 910 C C . THR A 1 117 ? 6.794 -14.703 19.690 1.00 55.56 117 THR A C 1
ATOM 912 O O . THR A 1 117 ? 7.245 -15.350 20.631 1.00 55.56 117 THR A O 1
ATOM 915 N N . ARG A 1 118 ? 7.362 -13.566 19.271 1.00 41.69 118 ARG A N 1
ATOM 916 C CA . ARG A 1 118 ? 8.553 -12.984 19.904 1.00 41.69 118 ARG A CA 1
ATOM 917 C C . ARG A 1 118 ? 8.265 -12.479 21.320 1.00 41.69 118 ARG A C 1
ATOM 919 O O . ARG A 1 118 ? 9.054 -12.748 22.215 1.00 41.69 118 ARG A O 1
ATOM 926 N N . LEU A 1 119 ? 7.113 -11.846 21.538 1.00 48.84 119 LEU A N 1
ATOM 927 C CA . LEU A 1 119 ? 6.669 -11.432 22.871 1.00 48.84 119 LEU A CA 1
ATOM 928 C C . LEU A 1 119 ? 6.394 -12.640 23.781 1.00 48.84 119 LEU A C 1
ATOM 930 O O . LEU A 1 119 ? 6.748 -12.602 24.952 1.00 48.84 119 LEU A O 1
ATOM 934 N N . TRP A 1 120 ? 5.847 -13.745 23.261 1.00 46.28 120 TRP A N 1
ATOM 935 C CA . TRP A 1 120 ? 5.715 -14.987 24.038 1.00 46.28 120 TRP A CA 1
ATOM 936 C C . TRP A 1 120 ? 7.077 -15.622 24.361 1.00 46.28 120 TRP A C 1
ATOM 938 O O . TRP A 1 120 ? 7.250 -16.139 25.458 1.00 46.28 120 TRP A O 1
ATOM 948 N N . ALA A 1 121 ? 8.055 -15.559 23.452 1.00 47.44 121 ALA A N 1
ATOM 949 C CA . ALA A 1 121 ? 9.405 -16.076 23.697 1.00 47.44 121 ALA A CA 1
ATOM 950 C C . ALA A 1 121 ? 10.189 -15.251 24.735 1.00 47.44 121 ALA A C 1
ATOM 952 O O . ALA A 1 121 ? 10.989 -15.813 25.476 1.00 47.44 121 ALA A O 1
ATOM 953 N N . GLU A 1 122 ? 9.946 -13.941 24.814 1.00 46.84 122 GLU A N 1
ATOM 954 C CA . GLU A 1 122 ? 10.571 -13.052 25.805 1.00 46.84 122 GLU A CA 1
ATOM 955 C C . GLU A 1 122 ? 9.866 -13.093 27.182 1.00 46.84 122 GLU A C 1
ATOM 957 O O . GLU A 1 122 ? 10.466 -12.708 28.183 1.00 46.84 122 GLU A O 1
ATOM 962 N N . VAL A 1 123 ? 8.624 -13.598 27.263 1.00 52.47 123 VAL A N 1
ATOM 963 C CA . VAL A 1 123 ? 7.811 -13.647 28.501 1.00 52.47 123 VAL A CA 1
ATOM 964 C C . VAL A 1 123 ? 7.805 -15.027 29.182 1.00 52.47 123 VAL A C 1
ATOM 966 O O . VAL A 1 123 ? 7.317 -15.141 30.304 1.00 52.47 123 VAL A O 1
ATOM 969 N N . VAL A 1 124 ? 8.379 -16.080 28.588 1.00 43.72 124 VAL A N 1
ATOM 970 C CA . VAL A 1 124 ? 8.590 -17.351 29.309 1.00 43.72 124 VAL A CA 1
ATOM 971 C C . VAL A 1 124 ? 9.896 -17.257 30.109 1.00 43.72 124 VAL A C 1
ATOM 973 O O . VAL A 1 124 ? 10.971 -17.305 29.507 1.00 43.72 124 VAL A O 1
ATOM 976 N N . PRO A 1 125 ? 9.863 -17.164 31.454 1.00 42.69 125 PRO A N 1
ATOM 977 C CA . PRO A 1 125 ? 11.075 -17.348 32.224 1.00 42.69 125 PRO A CA 1
ATOM 978 C C . PRO A 1 125 ? 11.475 -18.816 32.083 1.00 42.69 125 PRO A C 1
ATOM 980 O O . PRO A 1 125 ? 10.667 -19.720 32.303 1.00 42.69 125 PRO A O 1
ATOM 983 N N . ILE A 1 126 ? 12.731 -19.060 31.715 1.00 51.16 126 ILE A N 1
ATOM 984 C CA . ILE A 1 126 ? 13.353 -20.376 31.832 1.00 51.16 126 ILE A CA 1
ATOM 985 C C . ILE A 1 126 ? 13.418 -20.692 33.332 1.00 51.16 126 ILE A C 1
ATOM 987 O O . ILE A 1 126 ? 14.416 -20.422 33.993 1.00 51.16 126 ILE A O 1
ATOM 991 N N . THR A 1 127 ? 12.355 -21.255 33.902 1.00 51.59 127 THR A N 1
ATOM 992 C CA . THR A 1 127 ? 12.433 -21.965 35.179 1.00 51.59 127 THR A CA 1
ATOM 993 C C . THR A 1 127 ? 13.004 -23.352 34.910 1.00 51.59 127 THR A C 1
ATOM 995 O O . THR A 1 127 ? 12.324 -24.370 34.996 1.00 51.59 127 THR A O 1
ATOM 998 N N . ASN A 1 128 ? 14.298 -23.399 34.582 1.00 42.41 128 ASN A N 1
ATOM 999 C CA . ASN A 1 128 ? 15.065 -24.625 34.751 1.00 42.41 128 ASN A CA 1
ATOM 1000 C C . ASN A 1 128 ? 15.380 -24.764 36.241 1.00 42.41 128 ASN A C 1
ATOM 1002 O O . ASN A 1 128 ? 16.389 -24.269 36.731 1.00 42.41 128 ASN A O 1
ATOM 1006 N N . HIS A 1 129 ? 14.485 -25.441 36.958 1.00 45.44 129 HIS A N 1
ATOM 1007 C CA . HIS A 1 129 ? 14.850 -26.119 38.191 1.00 45.44 129 HIS A CA 1
ATOM 1008 C C . HIS A 1 129 ? 15.673 -27.358 37.836 1.00 45.44 129 HIS A C 1
ATOM 1010 O O . HIS A 1 129 ? 15.117 -28.346 37.357 1.00 45.44 129 HIS A O 1
ATOM 1016 N N . LYS A 1 130 ? 16.978 -27.305 38.103 1.00 39.88 130 LYS A N 1
ATOM 1017 C CA . LYS A 1 130 ? 17.744 -28.431 38.641 1.00 39.88 130 LYS A CA 1
ATOM 1018 C C . LYS A 1 130 ? 18.794 -27.903 39.601 1.00 39.88 130 LYS A C 1
ATOM 1020 O O . LYS A 1 130 ? 19.453 -26.908 39.235 1.00 39.88 130 LYS A O 1
#